Protein AF-A0A2N5A582-F1 (afdb_monomer_lite)

InterPro domains:
  IPR010982 Lambda repressor-like, DNA-binding domain superfamily [G3DSA:1.10.260.40] (14-83)

Structure (mmCIF, N/CA/C/O backbone):
data_AF-A0A2N5A582-F1
#
_entry.id   AF-A0A2N5A582-F1
#
loop_
_atom_site.group_PDB
_atom_site.id
_atom_site.type_symbol
_atom_site.label_atom_id
_atom_site.label_alt_id
_atom_site.label_comp_id
_atom_site.label_asym_id
_atom_site.label_entity_id
_atom_site.label_seq_id
_atom_site.pdbx_PDB_ins_code
_atom_site.Cartn_x
_atom_site.Cartn_y
_atom_site.Cartn_z
_atom_site.occupancy
_atom_site.B_iso_or_equiv
_atom_site.auth_seq_id
_atom_site.auth_comp_id
_atom_site.auth_asym_id
_atom_site.auth_atom_id
_atom_site.pdbx_PDB_model_num
ATOM 1 N N . MET A 1 1 ? 26.764 -20.078 -47.090 1.00 60.91 1 MET A N 1
ATOM 2 C CA . MET A 1 1 ? 27.659 -19.361 -46.156 1.00 60.91 1 MET A CA 1
ATOM 3 C C . MET A 1 1 ? 27.429 -17.868 -46.324 1.00 60.91 1 MET A C 1
ATOM 5 O O . MET A 1 1 ? 27.955 -17.318 -47.272 1.00 60.91 1 MET A O 1
ATOM 9 N N . THR A 1 2 ? 26.577 -17.269 -45.487 1.00 48.34 2 THR A N 1
ATOM 10 C CA . THR A 1 2 ? 26.635 -15.863 -45.037 1.00 48.34 2 THR A CA 1
ATOM 11 C C . THR A 1 2 ? 25.609 -15.725 -43.911 1.00 48.34 2 THR A C 1
ATOM 13 O O . THR A 1 2 ? 24.402 -15.760 -44.114 1.00 48.34 2 THR A O 1
ATOM 16 N N . THR A 1 3 ? 26.173 -15.745 -42.711 1.00 53.00 3 THR A N 1
ATOM 17 C CA . THR A 1 3 ? 25.722 -15.336 -41.381 1.00 53.00 3 THR A CA 1
ATOM 18 C C . THR A 1 3 ? 24.384 -14.591 -41.272 1.00 53.00 3 THR A C 1
ATOM 20 O O . THR A 1 3 ? 24.259 -13.443 -41.686 1.00 53.00 3 THR A O 1
ATOM 23 N N . MET A 1 4 ? 23.432 -15.216 -40.570 1.00 44.62 4 MET A N 1
ATOM 24 C CA . MET A 1 4 ? 22.391 -14.523 -39.803 1.00 44.62 4 MET A CA 1
ATOM 25 C C . MET A 1 4 ? 23.056 -13.806 -38.613 1.00 44.62 4 MET A C 1
ATOM 27 O O . MET A 1 4 ? 23.752 -14.481 -37.847 1.00 44.62 4 MET A O 1
ATOM 31 N N . PRO A 1 5 ? 22.867 -12.492 -38.392 1.00 60.00 5 PRO A N 1
ATOM 32 C CA . PRO A 1 5 ? 23.296 -11.869 -37.150 1.00 60.00 5 PRO A CA 1
ATOM 33 C C . PRO A 1 5 ? 22.294 -12.233 -36.046 1.00 60.00 5 PRO A C 1
ATOM 35 O O . PRO A 1 5 ? 21.273 -11.579 -35.861 1.00 60.00 5 PRO A O 1
ATOM 38 N N . GLN A 1 6 ? 22.586 -13.301 -35.306 1.00 61.03 6 GLN A N 1
ATOM 39 C CA . GLN A 1 6 ? 22.042 -13.472 -33.962 1.00 61.03 6 GLN A CA 1
ATOM 40 C C . GLN A 1 6 ? 22.903 -12.655 -32.996 1.00 61.03 6 GLN A C 1
ATOM 42 O O . GLN A 1 6 ? 24.010 -13.072 -32.673 1.00 61.03 6 GLN A O 1
ATOM 47 N N . ARG A 1 7 ? 22.426 -11.473 -32.596 1.00 52.69 7 ARG A N 1
ATOM 48 C CA . ARG A 1 7 ? 22.957 -10.617 -31.515 1.00 52.69 7 ARG A CA 1
ATOM 49 C C . ARG A 1 7 ? 21.977 -9.458 -31.338 1.00 52.69 7 ARG A C 1
ATOM 51 O O . ARG A 1 7 ? 21.645 -8.814 -32.320 1.00 52.69 7 ARG A O 1
ATOM 58 N N . GLU A 1 8 ? 21.435 -9.113 -30.186 1.00 46.16 8 GLU A N 1
ATOM 59 C CA . GLU A 1 8 ? 21.467 -9.613 -28.819 1.00 46.16 8 GLU A CA 1
ATOM 60 C C . GLU A 1 8 ? 20.079 -9.227 -28.293 1.00 46.16 8 GLU A C 1
ATOM 62 O O . GLU A 1 8 ? 19.721 -8.049 -28.316 1.00 46.16 8 GLU A O 1
ATOM 67 N N . LEU A 1 9 ? 19.263 -10.186 -27.845 1.00 50.56 9 LEU A N 1
ATOM 68 C CA . LEU A 1 9 ? 18.160 -9.845 -26.949 1.00 50.56 9 LEU A CA 1
ATOM 69 C C . LEU A 1 9 ? 18.820 -9.436 -25.635 1.00 50.56 9 LEU A C 1
ATOM 71 O O . LEU A 1 9 ? 19.022 -10.259 -24.745 1.00 50.56 9 LEU A O 1
ATOM 75 N N . THR A 1 10 ? 19.211 -8.170 -25.529 1.00 53.03 10 THR A N 1
ATOM 76 C CA . THR A 1 10 ? 19.472 -7.558 -24.236 1.00 53.03 10 THR A CA 1
ATOM 77 C C . THR A 1 10 ? 18.152 -7.650 -23.483 1.00 53.03 10 THR A C 1
ATOM 79 O O . THR A 1 10 ? 17.250 -6.841 -23.690 1.00 53.03 10 THR A O 1
ATOM 82 N N . ILE A 1 11 ? 18.001 -8.690 -22.657 1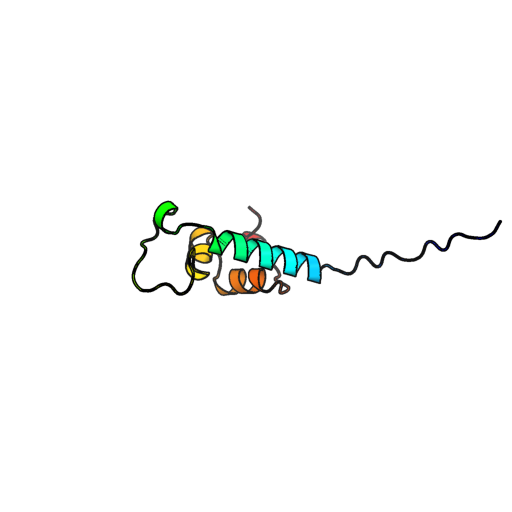.00 53.38 11 ILE A N 1
ATOM 83 C CA . ILE A 1 11 ? 16.902 -8.845 -21.703 1.00 53.38 11 ILE A CA 1
ATOM 84 C C . ILE A 1 11 ? 17.116 -7.792 -20.615 1.00 53.38 11 ILE A C 1
ATOM 86 O O . ILE A 1 11 ? 17.462 -8.082 -19.476 1.00 53.38 11 ILE A O 1
ATOM 90 N N . ALA A 1 12 ? 16.962 -6.531 -20.982 1.00 56.91 12 ALA A N 1
ATOM 91 C CA . ALA A 1 12 ? 16.877 -5.431 -20.057 1.00 56.91 12 ALA A CA 1
ATOM 92 C C . ALA A 1 12 ? 15.460 -4.903 -20.148 1.00 56.91 12 ALA A C 1
ATOM 94 O O . ALA A 1 12 ? 15.233 -3.934 -20.855 1.00 56.91 12 ALA A O 1
ATOM 95 N N . VAL A 1 13 ? 14.523 -5.512 -19.414 1.00 54.41 13 VAL A N 1
ATOM 96 C CA . VAL A 1 13 ? 13.484 -4.685 -18.790 1.00 54.41 13 VAL A CA 1
ATOM 97 C C . VAL A 1 13 ? 12.934 -5.239 -17.462 1.00 54.41 13 VAL A C 1
ATOM 99 O O . VAL A 1 13 ? 11.728 -5.432 -17.293 1.00 54.41 13 VAL A O 1
ATOM 102 N N . PRO A 1 14 ? 13.790 -5.450 -16.438 1.00 59.41 14 PRO A N 1
ATOM 103 C CA . PRO A 1 14 ? 13.311 -5.549 -15.055 1.00 59.41 14 PRO A CA 1
ATOM 104 C C . PRO A 1 14 ? 12.407 -4.365 -14.679 1.00 59.41 14 PRO A C 1
ATOM 106 O O . PRO A 1 14 ? 11.415 -4.538 -13.974 1.00 59.41 14 PRO A O 1
ATOM 109 N N . ASP A 1 15 ? 12.720 -3.176 -15.201 1.00 67.00 15 ASP A N 1
ATOM 110 C CA . ASP A 1 15 ? 11.981 -1.944 -14.939 1.00 67.00 15 ASP A CA 1
ATOM 111 C C . ASP A 1 15 ? 10.556 -1.969 -15.518 1.00 67.00 15 ASP A C 1
ATOM 113 O O . ASP A 1 15 ? 9.611 -1.594 -14.823 1.00 67.00 15 ASP A O 1
ATOM 117 N N . ASP A 1 16 ? 10.357 -2.497 -16.733 1.00 83.81 16 ASP A N 1
ATOM 118 C CA . ASP A 1 16 ? 9.004 -2.614 -17.297 1.00 83.81 16 ASP A CA 1
ATOM 119 C C . ASP A 1 16 ? 8.190 -3.669 -16.564 1.00 83.81 16 ASP A C 1
ATOM 121 O O . ASP A 1 16 ? 7.012 -3.445 -16.299 1.00 83.81 16 ASP A O 1
ATOM 125 N N . ARG A 1 17 ? 8.802 -4.788 -16.157 1.00 87.25 17 ARG A N 1
ATOM 126 C CA . ARG A 1 17 ? 8.097 -5.806 -15.368 1.00 87.25 17 ARG A CA 1
ATOM 127 C C . ARG A 1 17 ? 7.629 -5.248 -14.021 1.00 87.25 17 ARG A C 1
ATOM 129 O O . ARG A 1 17 ? 6.497 -5.507 -13.615 1.00 87.25 17 ARG A O 1
ATOM 136 N N . ARG A 1 18 ? 8.465 -4.460 -13.334 1.00 88.69 18 ARG A N 1
ATOM 137 C CA . ARG A 1 18 ? 8.089 -3.800 -12.070 1.00 88.69 18 ARG A CA 1
ATOM 138 C C . ARG A 1 18 ? 6.995 -2.755 -12.282 1.00 88.69 18 ARG A C 1
ATOM 140 O O . ARG A 1 18 ? 6.050 -2.712 -11.501 1.00 88.69 18 ARG A O 1
ATOM 147 N N . LYS A 1 19 ? 7.068 -1.956 -13.351 1.00 91.50 19 LYS A N 1
ATOM 148 C CA . LYS A 1 19 ? 6.009 -0.994 -13.712 1.00 91.50 19 LYS A CA 1
ATOM 149 C C . LYS A 1 19 ? 4.690 -1.687 -14.046 1.00 91.50 19 LYS A C 1
ATOM 151 O O . LYS A 1 19 ? 3.640 -1.238 -13.594 1.00 91.50 19 LYS A O 1
ATOM 156 N N . GLN A 1 20 ? 4.734 -2.794 -14.785 1.00 93.31 20 GLN A N 1
ATOM 157 C CA . GLN A 1 20 ? 3.562 -3.617 -15.091 1.00 93.31 20 GLN A CA 1
ATOM 158 C C . GLN A 1 20 ? 2.947 -4.203 -13.818 1.00 93.31 20 GLN A C 1
ATOM 160 O O . GLN A 1 20 ? 1.732 -4.122 -13.639 1.00 93.31 20 GLN A O 1
ATOM 165 N N . LEU A 1 21 ? 3.771 -4.721 -12.899 1.00 92.44 21 LEU A N 1
ATOM 166 C CA . LEU A 1 21 ? 3.308 -5.176 -11.589 1.00 92.44 21 LEU A CA 1
ATOM 167 C C . LEU A 1 21 ? 2.661 -4.031 -10.802 1.00 92.44 21 LEU A C 1
ATOM 169 O O . LEU A 1 21 ? 1.559 -4.193 -10.284 1.00 92.44 21 LEU A O 1
ATOM 173 N N . GLY A 1 22 ? 3.301 -2.864 -10.746 1.00 94.56 22 GLY A N 1
ATOM 174 C CA . GLY A 1 22 ? 2.759 -1.702 -10.048 1.00 94.56 22 GLY A CA 1
ATOM 175 C C . GLY A 1 22 ? 1.411 -1.247 -10.614 1.00 94.56 22 GLY A C 1
ATOM 176 O O . GLY A 1 22 ? 0.468 -0.995 -9.858 1.00 94.56 22 GLY A O 1
ATOM 177 N N . ALA A 1 23 ? 1.279 -1.232 -11.943 1.00 95.25 23 ALA A N 1
ATOM 178 C CA . ALA A 1 23 ? 0.023 -0.943 -12.629 1.00 95.25 23 ALA A CA 1
ATOM 179 C C . ALA A 1 23 ? -1.060 -1.987 -12.316 1.00 95.25 23 ALA A C 1
ATOM 181 O O . ALA A 1 23 ? -2.201 -1.623 -12.026 1.00 95.25 23 ALA A O 1
ATOM 182 N N . PHE A 1 24 ? -0.699 -3.272 -12.312 1.00 95.12 24 PHE A N 1
ATOM 183 C CA . PHE A 1 24 ? -1.602 -4.362 -11.953 1.00 95.12 24 PHE A CA 1
ATOM 184 C C . PHE A 1 24 ? -2.101 -4.244 -10.506 1.00 95.12 24 PHE A C 1
ATOM 186 O O . PHE A 1 24 ? -3.309 -4.287 -10.268 1.00 95.12 24 PHE A O 1
ATOM 193 N N . LEU A 1 25 ? -1.198 -4.036 -9.542 1.00 95.69 25 LEU A N 1
ATOM 194 C CA . LEU A 1 25 ? -1.543 -3.872 -8.125 1.00 95.69 25 LEU A CA 1
ATOM 195 C C . LEU A 1 25 ? -2.478 -2.682 -7.919 1.00 95.69 25 LEU A C 1
ATOM 197 O O . LEU A 1 25 ? -3.501 -2.800 -7.241 1.00 95.69 25 LEU A O 1
ATOM 201 N N . ARG A 1 26 ? -2.184 -1.557 -8.579 1.00 95.38 26 ARG A N 1
ATOM 202 C CA . ARG A 1 26 ? -3.046 -0.378 -8.556 1.00 95.38 26 ARG A CA 1
ATOM 203 C C . ARG A 1 26 ? -4.442 -0.682 -9.094 1.00 95.38 26 ARG A C 1
ATOM 205 O O . ARG A 1 26 ? -5.424 -0.365 -8.422 1.00 95.38 26 ARG A O 1
ATOM 212 N N . ALA A 1 27 ? -4.536 -1.293 -10.274 1.00 95.56 27 ALA A N 1
ATOM 213 C CA . ALA A 1 27 ? -5.815 -1.636 -10.891 1.00 95.56 27 ALA A CA 1
ATOM 214 C C . ALA A 1 27 ? -6.624 -2.584 -9.994 1.00 95.56 27 ALA A C 1
ATOM 216 O O . ALA A 1 27 ? -7.814 -2.363 -9.757 1.00 95.56 27 ALA A O 1
ATOM 217 N N . ARG A 1 28 ? -5.966 -3.596 -9.413 1.00 95.44 28 ARG A N 1
ATOM 218 C CA . ARG A 1 28 ? -6.611 -4.525 -8.487 1.00 95.44 28 ARG A CA 1
ATOM 219 C C . ARG A 1 28 ? -7.123 -3.803 -7.244 1.00 95.44 28 ARG A C 1
ATOM 221 O O . ARG A 1 28 ? -8.299 -3.953 -6.922 1.00 95.44 28 ARG A O 1
ATOM 228 N N . ARG A 1 29 ? -6.298 -2.976 -6.596 1.00 95.25 29 ARG A N 1
ATOM 229 C CA . ARG A 1 29 ? -6.683 -2.193 -5.412 1.00 95.25 29 ARG A CA 1
ATOM 230 C C . ARG A 1 29 ? -7.892 -1.298 -5.677 1.00 95.25 29 ARG A C 1
ATOM 232 O O . ARG A 1 29 ? -8.808 -1.236 -4.860 1.00 95.25 29 ARG A O 1
ATOM 239 N N . GLU A 1 30 ? -7.899 -0.606 -6.811 1.00 94.81 30 GLU A N 1
ATOM 240 C CA . GLU A 1 30 ? -8.982 0.308 -7.180 1.00 94.81 30 GLU A CA 1
ATOM 241 C C . GLU A 1 30 ? -10.287 -0.429 -7.528 1.00 94.81 30 GLU A C 1
ATOM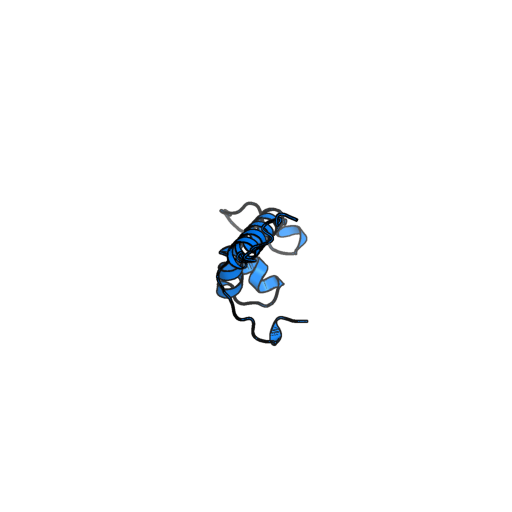 243 O O . GLU A 1 30 ? -11.358 0.144 -7.332 1.00 94.81 30 GLU A O 1
ATOM 248 N N . SER A 1 31 ? -10.210 -1.695 -7.961 1.00 94.38 31 SER A N 1
ATOM 249 C CA . SER A 1 31 ? -11.373 -2.545 -8.273 1.00 94.38 31 SER A CA 1
ATOM 250 C C . SER A 1 31 ? -12.033 -3.216 -7.060 1.00 94.38 31 SER A C 1
ATOM 252 O O . SER A 1 31 ? -13.164 -3.690 -7.161 1.00 94.38 31 SER A O 1
ATOM 254 N N . LEU A 1 32 ? -11.329 -3.310 -5.928 1.00 93.38 32 LEU A N 1
ATOM 255 C CA . LEU A 1 32 ? -11.821 -4.016 -4.746 1.00 93.38 32 LEU A CA 1
ATOM 256 C C . LEU A 1 32 ? -12.795 -3.150 -3.946 1.00 93.38 32 LEU A C 1
ATOM 258 O O . LEU A 1 32 ? -12.507 -1.995 -3.635 1.00 93.38 32 LEU A O 1
ATOM 262 N N . ASP A 1 33 ? -13.928 -3.745 -3.575 1.00 91.31 33 ASP A N 1
ATOM 263 C CA . ASP A 1 33 ? -14.911 -3.128 -2.689 1.00 91.31 33 ASP A CA 1
ATOM 264 C C . ASP A 1 33 ? -14.462 -3.270 -1.222 1.00 91.31 33 ASP A C 1
ATOM 266 O O . ASP A 1 33 ? -14.374 -4.400 -0.730 1.00 91.31 33 ASP A O 1
ATOM 270 N N . PRO A 1 34 ? -14.211 -2.157 -0.503 1.00 91.69 34 PRO A N 1
ATOM 271 C CA . PRO A 1 34 ? -13.854 -2.198 0.911 1.00 91.69 34 PRO A CA 1
ATOM 272 C C . PRO A 1 34 ? -14.873 -2.957 1.772 1.00 91.69 34 PRO A C 1
ATOM 274 O O . PRO A 1 34 ? -14.480 -3.693 2.675 1.00 91.69 34 PRO A O 1
ATOM 277 N N . GLN A 1 35 ? -16.172 -2.838 1.477 1.00 91.75 35 GLN A N 1
ATOM 278 C CA . GLN A 1 35 ? -17.221 -3.439 2.308 1.00 91.75 35 GLN A CA 1
ATOM 279 C C . GLN A 1 35 ? -17.195 -4.967 2.248 1.00 91.75 35 GLN A C 1
ATOM 281 O O . GLN A 1 35 ? -17.433 -5.627 3.258 1.00 91.75 35 GLN A O 1
ATOM 286 N N . ARG A 1 36 ? -16.831 -5.540 1.093 1.00 91.56 36 ARG A N 1
ATOM 287 C CA . ARG A 1 36 ? -16.653 -6.994 0.935 1.00 91.56 36 ARG A CA 1
ATOM 288 C C . ARG A 1 36 ? -15.498 -7.551 1.764 1.00 91.56 36 ARG A C 1
ATOM 290 O O . ARG A 1 36 ? -15.446 -8.753 1.987 1.00 91.56 36 ARG A O 1
ATOM 297 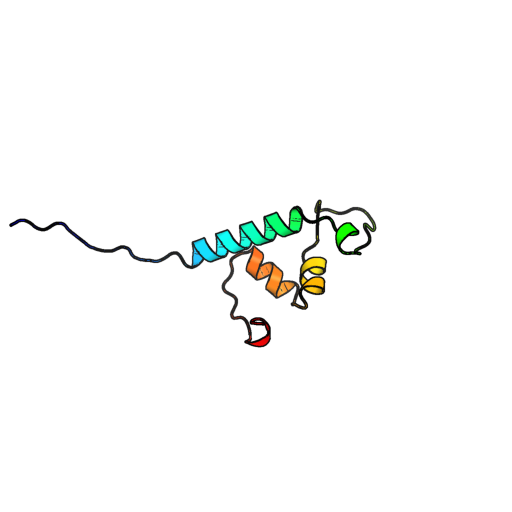N N . LEU A 1 37 ? -14.589 -6.687 2.207 1.00 91.12 37 LEU A N 1
ATOM 298 C CA . LEU A 1 37 ? -13.427 -7.028 3.025 1.00 91.12 37 LEU A CA 1
ATOM 299 C C . LEU A 1 37 ? -13.612 -6.602 4.489 1.00 91.12 37 LEU A C 1
ATOM 301 O O . LEU A 1 37 ? -12.646 -6.543 5.241 1.00 91.12 37 LEU A O 1
ATOM 305 N N . GLY A 1 38 ? -14.846 -6.276 4.894 1.00 90.75 38 GLY A N 1
ATOM 306 C CA . GLY A 1 38 ? -15.165 -5.869 6.264 1.00 90.75 38 GLY A CA 1
ATOM 307 C C . GLY A 1 38 ? -14.713 -4.451 6.618 1.00 90.75 38 GLY A C 1
ATOM 308 O O . GLY A 1 38 ? -14.766 -4.068 7.784 1.00 90.75 38 GLY A O 1
ATOM 309 N N . LEU A 1 39 ? -14.286 -3.652 5.634 1.00 89.12 39 LEU A N 1
ATOM 310 C CA . LEU A 1 39 ? -13.836 -2.286 5.867 1.00 89.12 39 LEU A CA 1
ATOM 311 C C . LEU A 1 39 ? -15.004 -1.302 5.737 1.00 89.12 39 LEU A C 1
ATOM 313 O O . LEU A 1 39 ? -15.721 -1.304 4.728 1.00 89.12 39 LEU A O 1
ATOM 317 N N . PRO A 1 40 ? -15.197 -0.411 6.721 1.00 85.12 40 PRO A N 1
ATOM 318 C CA . PRO A 1 40 ? -16.287 0.541 6.678 1.00 85.12 40 PRO A CA 1
ATOM 319 C C . PRO A 1 40 ? -16.008 1.633 5.638 1.00 85.12 40 PRO A C 1
ATOM 321 O O . PRO A 1 40 ? -14.908 2.185 5.528 1.00 85.12 40 PRO A O 1
ATOM 324 N N . ARG A 1 41 ? -17.039 2.012 4.880 1.00 81.38 41 ARG A N 1
ATOM 325 C CA . ARG A 1 41 ? -16.959 3.102 3.899 1.00 81.38 41 ARG A CA 1
ATOM 326 C C . ARG A 1 41 ? -17.171 4.456 4.588 1.00 81.38 41 ARG A C 1
ATOM 328 O O . ARG A 1 41 ? -18.142 5.151 4.318 1.00 81.38 41 ARG A O 1
ATOM 335 N N . VAL A 1 42 ? -16.281 4.813 5.516 1.00 78.12 42 VAL A N 1
ATOM 336 C CA . VAL A 1 42 ? -16.411 6.047 6.311 1.00 78.12 42 VAL A CA 1
ATOM 337 C C . VAL A 1 42 ? -15.927 7.264 5.515 1.00 78.12 42 VAL A C 1
ATOM 339 O O . VAL A 1 42 ? -14.804 7.289 5.002 1.00 78.12 42 VAL A O 1
ATOM 342 N N . GLY A 1 43 ? -16.773 8.295 5.446 1.00 79.94 43 GLY A N 1
ATOM 343 C CA . GLY A 1 43 ? -16.441 9.609 4.894 1.00 79.94 43 GLY A CA 1
ATOM 344 C C . GLY A 1 43 ? -16.240 9.653 3.373 1.00 79.94 43 GLY A C 1
ATOM 345 O O . GLY A 1 43 ? -16.480 8.694 2.636 1.00 79.94 43 GLY A O 1
ATOM 346 N N . ARG A 1 44 ? -15.788 10.811 2.876 1.00 81.56 44 ARG A N 1
ATOM 347 C CA . ARG A 1 44 ? -15.535 11.018 1.443 1.00 81.56 44 ARG A CA 1
ATOM 348 C C . ARG A 1 44 ? -14.222 10.342 1.037 1.00 81.56 44 ARG A C 1
ATOM 350 O O . ARG A 1 44 ? -13.148 10.687 1.530 1.00 81.56 44 ARG A O 1
ATOM 357 N N . ARG A 1 45 ? -14.294 9.388 0.107 1.00 83.69 45 ARG A N 1
ATOM 358 C CA . ARG A 1 45 ? -13.126 8.667 -0.425 1.00 83.69 45 ARG A CA 1
ATOM 359 C C . ARG A 1 45 ? -12.666 9.302 -1.736 1.00 83.69 45 ARG A C 1
ATOM 361 O O . ARG A 1 45 ? -13.485 9.644 -2.581 1.00 83.69 45 ARG A O 1
ATOM 368 N N . ARG A 1 46 ? -11.348 9.453 -1.901 1.00 83.12 46 ARG A N 1
ATOM 369 C CA . ARG A 1 46 ? -10.730 9.903 -3.165 1.00 83.12 46 ARG A CA 1
ATOM 370 C C . ARG A 1 46 ? -10.519 8.759 -4.160 1.00 83.12 46 ARG A C 1
ATOM 372 O O . ARG A 1 46 ? -10.363 9.010 -5.345 1.00 83.12 46 ARG A O 1
ATOM 379 N N . THR A 1 47 ? -10.508 7.521 -3.673 1.00 82.06 47 THR A N 1
ATOM 380 C CA . THR A 1 47 ? -10.334 6.311 -4.478 1.00 82.06 47 THR A CA 1
ATOM 381 C C . THR A 1 47 ? -11.633 5.503 -4.463 1.00 82.06 47 THR A C 1
ATOM 383 O O . THR A 1 47 ? -12.235 5.391 -3.390 1.00 82.06 47 THR A O 1
ATOM 386 N N . PRO A 1 48 ? -12.075 4.948 -5.611 1.00 84.38 48 PRO A N 1
ATOM 387 C CA . PRO A 1 48 ? -13.316 4.176 -5.693 1.00 84.38 48 PRO A CA 1
ATOM 388 C C . PRO A 1 48 ? -13.286 2.893 -4.844 1.00 84.38 48 PRO A C 1
ATOM 390 O O . PRO A 1 48 ? -14.277 2.601 -4.170 1.00 84.38 48 PRO A O 1
ATOM 393 N N . GLY A 1 49 ? -12.148 2.190 -4.832 1.00 92.75 49 GLY A N 1
ATOM 394 C CA . GLY A 1 49 ? -11.913 0.978 -4.046 1.00 92.75 49 GLY A CA 1
ATOM 395 C C . GLY A 1 49 ? -11.070 1.194 -2.786 1.00 92.75 49 GLY A C 1
ATOM 396 O O . GLY A 1 49 ? -11.270 2.148 -2.016 1.00 92.75 49 GLY A O 1
ATOM 397 N N . LEU A 1 50 ? -10.107 0.298 -2.576 1.00 94.44 50 LEU A N 1
ATOM 398 C CA . LEU A 1 50 ? -9.235 0.304 -1.404 1.00 94.44 50 LEU A CA 1
ATOM 399 C C . LEU A 1 50 ? -8.187 1.433 -1.442 1.00 94.44 50 LEU A C 1
ATOM 401 O O . LEU A 1 50 ? -7.650 1.813 -2.490 1.00 94.44 50 LEU A O 1
ATOM 405 N N . ARG A 1 51 ? -7.857 1.960 -0.265 1.00 94.38 51 ARG A N 1
ATOM 406 C CA . ARG A 1 51 ? -6.704 2.834 -0.012 1.00 94.38 51 ARG A CA 1
ATOM 407 C C . ARG A 1 51 ? -5.441 1.983 0.093 1.00 94.38 51 ARG A C 1
ATOM 409 O O . ARG A 1 51 ? -5.503 0.791 0.370 1.00 94.38 51 ARG A O 1
ATOM 416 N N . ARG A 1 52 ? -4.275 2.604 -0.097 1.00 95.19 52 ARG A N 1
ATOM 417 C CA . ARG A 1 52 ? -2.987 1.912 0.091 1.00 95.19 52 ARG A CA 1
ATOM 418 C C . ARG A 1 52 ? -2.822 1.390 1.514 1.00 95.19 52 ARG A C 1
ATOM 420 O O . ARG A 1 52 ? -2.396 0.262 1.690 1.00 95.19 52 ARG A O 1
ATOM 427 N N . GLU A 1 53 ? -3.215 2.197 2.496 1.00 94.75 53 GLU A N 1
ATOM 428 C CA . GLU A 1 53 ? -3.190 1.841 3.921 1.00 94.75 53 GLU A CA 1
ATOM 429 C C . GLU A 1 53 ? -4.040 0.606 4.223 1.00 94.75 53 GLU A C 1
ATOM 431 O O . GLU A 1 53 ? -3.613 -0.272 4.959 1.00 94.75 53 GLU A O 1
ATOM 436 N N . GLU A 1 54 ? -5.214 0.504 3.601 1.00 94.94 54 GLU A N 1
ATOM 437 C CA . GLU A 1 54 ? -6.111 -0.635 3.789 1.00 94.94 54 GLU A CA 1
ATOM 438 C C . GLU A 1 54 ? -5.528 -1.917 3.191 1.00 94.94 54 GLU A C 1
ATOM 440 O O . GLU A 1 54 ? -5.584 -2.958 3.832 1.00 94.94 54 GLU A O 1
ATOM 445 N N . VAL A 1 55 ? -4.932 -1.855 1.993 1.00 95.25 55 VAL A N 1
ATOM 446 C CA . VAL A 1 55 ? -4.254 -3.025 1.406 1.00 95.25 55 VAL A CA 1
ATOM 447 C C . VAL A 1 55 ? -3.058 -3.442 2.249 1.00 95.25 55 VAL A C 1
ATOM 449 O O . VAL A 1 55 ? -2.882 -4.624 2.510 1.00 95.25 55 VAL A O 1
ATOM 452 N N . ALA A 1 56 ? -2.259 -2.472 2.685 1.00 94.25 56 ALA A N 1
ATOM 453 C CA . ALA A 1 56 ? -1.090 -2.713 3.513 1.00 94.25 56 ALA A CA 1
ATOM 454 C C . ALA A 1 56 ? -1.469 -3.401 4.834 1.00 94.25 56 ALA A C 1
ATOM 456 O O . ALA A 1 56 ? -0.865 -4.403 5.189 1.00 94.25 56 ALA A O 1
ATOM 457 N N . MET A 1 57 ? -2.532 -2.932 5.492 1.00 94.06 57 MET A N 1
ATOM 458 C CA . MET A 1 57 ? -3.085 -3.561 6.692 1.00 94.06 57 MET A CA 1
ATOM 459 C C . MET A 1 57 ? -3.604 -4.980 6.424 1.00 94.06 57 MET A C 1
ATOM 461 O O . MET A 1 57 ? -3.318 -5.886 7.195 1.00 94.06 57 MET A O 1
ATOM 465 N N . LEU A 1 58 ? -4.356 -5.191 5.337 1.00 93.56 58 LEU A N 1
ATOM 466 C CA . LEU A 1 58 ? -4.896 -6.513 4.988 1.00 93.56 58 LEU A CA 1
ATOM 467 C C . LEU A 1 58 ? -3.806 -7.537 4.636 1.00 93.56 58 LEU A C 1
ATOM 469 O O . LEU A 1 58 ? -4.022 -8.730 4.817 1.00 93.56 58 LEU A O 1
ATOM 473 N N . ALA A 1 59 ? -2.673 -7.077 4.105 1.00 91.25 59 ALA A N 1
ATOM 474 C CA . ALA A 1 59 ? -1.540 -7.912 3.715 1.00 91.25 59 ALA A CA 1
ATOM 475 C C . ALA A 1 59 ? -0.426 -7.968 4.776 1.00 91.25 59 ALA A C 1
ATOM 477 O O . ALA A 1 59 ? 0.605 -8.574 4.511 1.00 91.25 59 ALA A O 1
ATOM 478 N N . ASP A 1 60 ? -0.618 -7.322 5.929 1.00 92.44 60 ASP A N 1
ATOM 479 C CA . ASP A 1 60 ? 0.380 -7.184 6.999 1.00 92.44 60 ASP A CA 1
ATOM 480 C C . ASP A 1 60 ? 1.751 -6.666 6.511 1.00 92.44 60 ASP A C 1
ATOM 482 O O . ASP A 1 60 ? 2.820 -7.167 6.852 1.00 92.44 60 ASP A O 1
ATOM 486 N N . VAL A 1 61 ? 1.726 -5.631 5.665 1.00 91.81 61 VAL A N 1
ATOM 487 C CA . VAL A 1 61 ? 2.927 -4.969 5.135 1.00 91.81 61 VAL A CA 1
ATOM 488 C C . VAL A 1 61 ? 2.923 -3.474 5.430 1.00 91.81 61 VAL A C 1
ATOM 490 O O . VAL A 1 61 ? 1.894 -2.848 5.674 1.00 91.81 61 VAL A O 1
ATOM 493 N N . GLY A 1 62 ? 4.095 -2.846 5.340 1.00 92.69 62 GLY A N 1
ATOM 494 C CA . GLY A 1 62 ? 4.203 -1.392 5.442 1.00 92.69 62 GLY A CA 1
ATOM 495 C C . GLY A 1 62 ? 3.536 -0.663 4.266 1.00 92.69 62 GLY A C 1
ATOM 496 O O . GLY A 1 62 ? 3.744 -1.005 3.100 1.00 92.69 62 GLY A O 1
ATOM 497 N N . VAL A 1 63 ? 2.812 0.426 4.550 1.00 94.88 63 VAL A N 1
ATOM 498 C CA . VAL A 1 63 ? 2.163 1.282 3.530 1.00 94.88 63 VAL A CA 1
ATOM 499 C C . VAL A 1 63 ? 3.171 1.826 2.514 1.00 94.88 63 VAL A C 1
ATOM 501 O O . VAL A 1 63 ? 2.902 1.865 1.310 1.00 94.88 63 VAL A O 1
ATOM 504 N N . THR A 1 64 ? 4.353 2.228 2.987 1.00 93.75 64 THR A N 1
ATOM 505 C CA . THR A 1 64 ? 5.453 2.721 2.146 1.00 93.75 64 THR A CA 1
ATOM 506 C C . THR A 1 64 ? 5.940 1.647 1.181 1.00 93.75 64 THR A C 1
ATOM 508 O O . THR A 1 64 ? 6.134 1.931 0.001 1.00 93.75 64 THR A O 1
ATOM 511 N N . TRP A 1 65 ? 6.064 0.406 1.656 1.00 92.69 65 TRP A N 1
ATOM 512 C CA . TRP A 1 65 ? 6.499 -0.720 0.836 1.00 92.69 65 TRP A CA 1
ATOM 513 C C . TRP A 1 65 ? 5.490 -1.015 -0.280 1.00 92.69 65 TRP A C 1
ATOM 515 O O . TRP A 1 65 ? 5.858 -1.037 -1.454 1.00 92.69 65 TRP 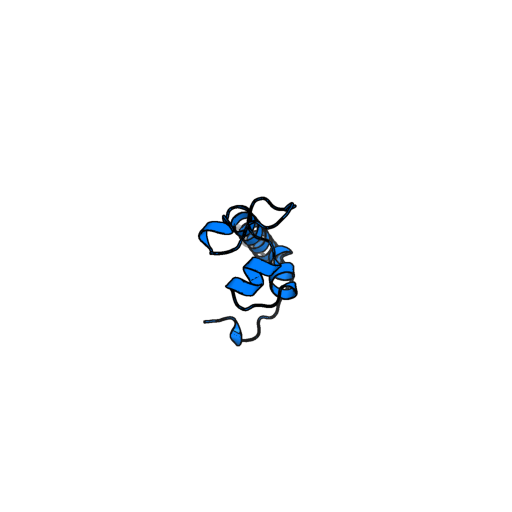A O 1
ATOM 525 N N . TYR A 1 66 ? 4.198 -1.097 0.056 1.00 94.31 66 TYR A N 1
ATOM 526 C CA . TYR A 1 66 ? 3.136 -1.252 -0.944 1.00 94.31 66 TYR A CA 1
ATOM 527 C C . TYR A 1 66 ? 3.097 -0.079 -1.944 1.00 94.31 66 TYR A C 1
ATOM 529 O O . TYR A 1 66 ? 2.868 -0.258 -3.141 1.00 94.31 66 TYR A O 1
ATOM 537 N N . THR A 1 67 ? 3.376 1.140 -1.479 1.00 94.88 67 THR A N 1
ATOM 538 C CA . THR A 1 67 ? 3.452 2.323 -2.348 1.00 94.88 67 THR A CA 1
ATOM 539 C C . THR A 1 67 ? 4.610 2.227 -3.342 1.00 94.88 67 THR A C 1
ATOM 541 O O . THR A 1 67 ? 4.431 2.571 -4.510 1.00 94.88 67 THR A O 1
ATOM 544 N N . TRP A 1 68 ? 5.781 1.752 -2.917 1.00 94.31 68 TRP A N 1
ATOM 545 C CA . TRP A 1 68 ? 6.927 1.553 -3.806 1.00 94.31 68 TRP A CA 1
ATOM 546 C C . TRP A 1 68 ? 6.682 0.456 -4.839 1.00 94.31 68 TRP A C 1
ATOM 548 O O . TRP A 1 68 ? 7.048 0.645 -6.001 1.00 94.31 68 TRP A O 1
ATOM 558 N N . LEU A 1 69 ? 5.986 -0.619 -4.458 1.00 92.62 69 LEU A N 1
ATOM 559 C CA . LEU A 1 69 ? 5.531 -1.633 -5.407 1.00 92.62 69 LEU A CA 1
ATOM 560 C C . LEU A 1 69 ? 4.614 -1.049 -6.484 1.00 92.62 69 LEU A C 1
ATOM 562 O O . LEU A 1 69 ? 4.848 -1.276 -7.668 1.00 92.62 69 LEU A O 1
ATOM 566 N N . GLU A 1 70 ? 3.610 -0.248 -6.107 1.00 94.25 70 GLU A N 1
ATOM 567 C CA . GLU A 1 70 ? 2.741 0.421 -7.090 1.00 94.25 70 GLU A CA 1
ATOM 568 C C . GLU A 1 70 ? 3.502 1.388 -8.006 1.00 94.25 70 GLU A C 1
ATOM 570 O O . GLU A 1 70 ? 3.088 1.620 -9.140 1.00 94.25 70 GLU A O 1
ATOM 575 N N . GLN A 1 71 ? 4.606 1.960 -7.526 1.00 94.38 71 GLN A N 1
ATOM 576 C CA . GLN A 1 71 ? 5.472 2.844 -8.306 1.00 94.38 71 GLN A CA 1
ATOM 577 C C . GLN A 1 71 ? 6.462 2.082 -9.201 1.00 94.38 71 GLN A C 1
ATOM 579 O O . GLN A 1 71 ? 7.178 2.720 -9.971 1.00 94.38 71 GLN A O 1
ATOM 584 N N . GLY A 1 72 ? 6.530 0.751 -9.096 1.00 91.19 72 GLY A N 1
ATOM 585 C CA . GLY A 1 72 ? 7.514 -0.065 -9.805 1.00 91.19 72 GLY A CA 1
ATOM 586 C C . GLY A 1 72 ? 8.954 0.195 -9.356 1.00 91.19 72 GLY A C 1
ATOM 587 O O . GLY A 1 72 ? 9.884 -0.081 -10.110 1.00 91.19 72 GLY A O 1
ATOM 588 N N . ARG A 1 73 ? 9.150 0.746 -8.150 1.00 88.31 73 ARG A N 1
ATOM 589 C CA . ARG A 1 73 ? 10.488 0.970 -7.596 1.00 88.31 73 ARG A CA 1
ATOM 590 C C . ARG A 1 73 ? 11.130 -0.360 -7.236 1.00 88.31 73 ARG A C 1
ATOM 592 O O . ARG A 1 73 ? 10.453 -1.332 -6.904 1.00 88.31 73 ARG A O 1
ATOM 599 N N . GLU A 1 74 ? 12.453 -0.382 -7.272 1.00 79.38 74 GLU A N 1
ATOM 600 C CA . GLU A 1 74 ? 13.203 -1.486 -6.701 1.00 79.38 74 GLU A CA 1
ATOM 601 C C . GLU A 1 74 ? 12.977 -1.520 -5.187 1.00 79.38 74 GLU A C 1
ATOM 603 O O . GLU A 1 74 ? 13.250 -0.554 -4.474 1.00 79.38 74 GLU A O 1
ATOM 608 N N . VAL A 1 75 ? 12.422 -2.631 -4.715 1.00 77.81 75 VAL A N 1
ATOM 609 C CA . VAL A 1 75 ? 12.272 -2.938 -3.296 1.00 77.81 75 VAL A CA 1
ATOM 610 C C . VAL A 1 75 ? 13.014 -4.237 -3.043 1.00 77.81 75 VAL A C 1
ATOM 612 O O . VAL A 1 75 ? 12.885 -5.175 -3.827 1.00 77.81 75 VAL A O 1
ATOM 615 N N . ASN A 1 76 ? 13.801 -4.290 -1.973 1.00 67.00 76 ASN A N 1
ATOM 616 C CA . ASN A 1 76 ? 14.431 -5.527 -1.535 1.00 67.00 76 ASN A CA 1
ATOM 617 C C . ASN A 1 76 ? 13.536 -6.122 -0.437 1.00 67.00 76 ASN A C 1
ATOM 619 O O . ASN A 1 76 ? 13.545 -5.597 0.681 1.00 67.00 76 ASN A O 1
ATOM 623 N N . PRO A 1 77 ? 12.653 -7.092 -0.745 1.00 59.34 77 PRO A N 1
ATOM 624 C CA . PRO A 1 77 ? 11.820 -7.698 0.280 1.00 59.34 77 PRO A CA 1
ATOM 625 C C . PRO A 1 77 ? 12.722 -8.432 1.278 1.00 59.34 77 PRO A C 1
ATOM 627 O O . PRO A 1 77 ? 13.576 -9.223 0.892 1.00 59.34 77 PRO A O 1
ATOM 630 N N . SER A 1 78 ? 12.530 -8.161 2.567 1.00 54.56 78 SER A N 1
ATOM 631 C CA . SER A 1 78 ? 13.000 -9.071 3.614 1.00 54.56 78 SER A CA 1
ATOM 632 C C . SER A 1 78 ? 12.290 -10.423 3.433 1.00 54.56 78 SER A C 1
ATOM 634 O O . SER A 1 78 ? 11.119 -10.436 3.042 1.00 54.56 78 SER A O 1
ATOM 636 N N . GLU A 1 79 ? 12.976 -11.540 3.711 1.00 55.00 79 GLU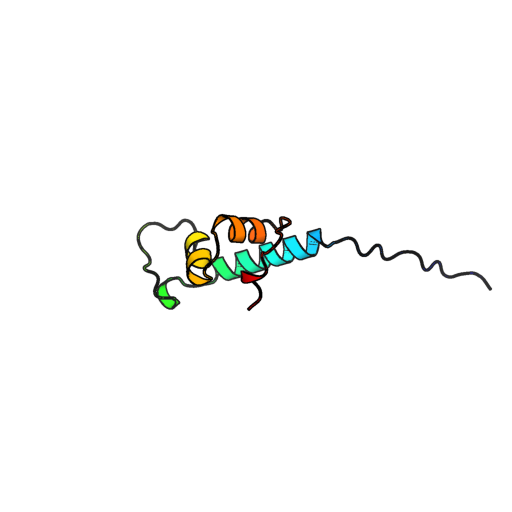 A N 1
ATOM 637 C CA . GLU A 1 79 ? 12.458 -12.921 3.585 1.00 55.00 79 GLU A CA 1
ATOM 638 C C . GLU A 1 79 ? 11.067 -13.122 4.212 1.00 55.00 79 GLU A C 1
ATOM 640 O O . GLU A 1 79 ? 10.311 -13.972 3.755 1.00 55.00 79 GLU A O 1
ATOM 645 N N . ALA A 1 80 ? 10.680 -12.285 5.180 1.00 55.91 80 ALA A N 1
ATOM 646 C CA . ALA A 1 80 ? 9.373 -12.301 5.836 1.00 55.91 80 ALA A CA 1
ATOM 647 C C . ALA A 1 80 ? 8.151 -12.115 4.904 1.00 55.91 80 ALA A C 1
ATOM 649 O O . ALA A 1 80 ? 7.031 -12.357 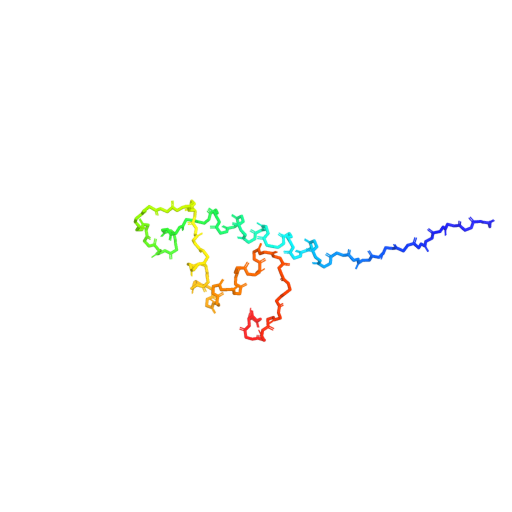5.337 1.00 55.91 80 ALA A O 1
ATOM 650 N N . VAL A 1 81 ? 8.333 -11.680 3.650 1.00 56.66 81 VAL A N 1
ATOM 651 C CA . VAL A 1 81 ? 7.232 -11.456 2.685 1.00 56.66 81 VAL A CA 1
ATOM 652 C C . VAL A 1 81 ? 7.002 -12.655 1.745 1.00 56.66 81 VAL A C 1
ATOM 654 O O . VAL A 1 81 ? 6.005 -12.693 1.025 1.00 56.66 81 VAL A O 1
ATOM 657 N N . LEU A 1 82 ? 7.895 -13.649 1.735 1.00 54.84 82 LEU A N 1
ATOM 658 C CA . LEU A 1 82 ? 7.747 -14.867 0.932 1.00 54.84 82 LEU A CA 1
ATOM 659 C C . LEU A 1 82 ? 7.140 -15.981 1.797 1.00 54.84 82 LEU A C 1
ATOM 661 O O . LEU A 1 82 ? 7.869 -16.801 2.350 1.00 54.84 82 LEU A O 1
ATOM 665 N N . VAL A 1 83 ? 5.812 -15.996 1.921 1.00 40.88 83 VAL A N 1
ATOM 666 C CA . VAL A 1 83 ? 5.048 -17.097 2.540 1.00 40.88 83 VAL A CA 1
ATOM 667 C C . VAL A 1 83 ? 4.128 -17.773 1.538 1.00 40.88 83 VAL A C 1
ATOM 669 O O . VAL A 1 83 ? 3.577 -17.064 0.664 1.00 40.88 83 VAL A O 1
#

Foldseek 3Di:
DDDDPPDDPPPPDLQVVLQVQLCVLVVVQLPAACVVVVHDPPDDDPGNGHDLVRVCVVLVHDSVQNVCSNVSHDDDDDPVNPD

Radius of gyration: 18.77 Å; chains: 1; bounding box: 45×30×53 Å

Sequence (83 aa):
MTTMPQRELTIAVPDDRRKQLGAFLRARRESLDPQRLGLPRVGRRRTPGLRREEVAMLADVGVTWYTWLEQGREVNPSEAVLV

pLDDT: mean 80.95, std 16.93, range [40.88, 95.69]

Secondary structure (DSSP, 8-state):
-------------HHHHHHHHHHHHHHHHHHS-GGGGT----S--SSSS--HHHHHHHTT--HHHHHHHHTT------GGG--

Organism: Klebsiella variicola (NCBI:txid244366)